Protein AF-A0A9E3TY39-F1 (afdb_monomer_lite)

Secondary structure (DSSP, 8-state):
-HHHHHHHHHHHHHHHHHHHHHHHS-TT-GGG-HHHHHGGG-SSPPPTTTGGGTT-GGGTEETTTEE-HHHHHHHHTT-HHHH-STTTHHHHH----TTTS---S-TTS-S----HHHHHHHHHHHHHHHHHHHHHHHHHHTT-

Sequence (144 aa):
MKRSIWKFFGIILAVLGVGVVWSLTPADSGFKQASTWQQLAEPGHLSAAHAHLEDNCAACHTSVIGIETAKCIVCHANDESILQRQPTSFHASISSCQECHPEHRGLDQRPTNMEHSALAQIGLRQLADDEASDSESQLTAMRL

Radius of gyration: 24.86 Å; chains: 1; bounding box: 63×43×62 Å

Structure (mmCIF, N/CA/C/O backbone):
data_AF-A0A9E3TY39-F1
#
_entry.id   AF-A0A9E3TY39-F1
#
loop_
_atom_site.group_PDB
_atom_site.id
_atom_site.type_symbol
_atom_site.label_atom_id
_atom_site.label_alt_id
_atom_site.label_comp_id
_atom_site.label_asym_id
_atom_site.label_entity_id
_atom_site.label_seq_id
_atom_site.pdbx_PDB_ins_code
_atom_site.Cartn_x
_atom_site.Cartn_y
_atom_site.Cartn_z
_atom_site.occupancy
_atom_site.B_iso_or_equiv
_atom_site.auth_seq_id
_atom_site.auth_comp_id
_atom_site.auth_asym_id
_atom_site.auth_atom_id
_atom_site.pdbx_PDB_model_num
ATOM 1 N N . MET A 1 1 ? 28.057 24.915 -37.787 1.00 59.97 1 MET A N 1
ATOM 2 C CA . MET A 1 1 ? 26.837 24.262 -38.323 1.00 59.97 1 MET A CA 1
ATOM 3 C C . MET A 1 1 ? 26.903 22.726 -38.338 1.00 59.97 1 MET A C 1
ATOM 5 O O . MET A 1 1 ? 26.097 22.109 -37.656 1.00 59.97 1 MET A O 1
ATOM 9 N N . LYS A 1 2 ? 27.881 22.083 -39.004 1.00 62.84 2 LYS A N 1
ATOM 10 C CA . LYS A 1 2 ? 27.973 20.602 -39.137 1.00 62.84 2 LYS A CA 1
ATOM 11 C C . LYS A 1 2 ? 28.034 19.806 -37.815 1.00 62.84 2 LYS A C 1
ATOM 13 O O . LYS A 1 2 ? 27.416 18.755 -37.708 1.00 62.84 2 LYS A O 1
ATOM 18 N N . ARG A 1 3 ? 28.710 20.329 -36.782 1.00 67.31 3 ARG A N 1
ATOM 19 C CA . ARG A 1 3 ? 28.792 19.690 -35.448 1.00 67.31 3 ARG A CA 1
ATOM 20 C C . ARG A 1 3 ? 27.455 19.642 -34.695 1.00 67.31 3 ARG A C 1
ATOM 22 O O . ARG A 1 3 ? 27.285 18.775 -33.852 1.00 67.31 3 ARG A O 1
ATOM 29 N N . SER A 1 4 ? 26.530 20.561 -34.981 1.00 70.12 4 SER A N 1
ATOM 30 C CA . SER A 1 4 ? 25.191 20.559 -34.373 1.00 70.12 4 SER A CA 1
ATOM 31 C C . SER A 1 4 ? 24.292 19.527 -35.059 1.00 70.12 4 SER A C 1
ATOM 33 O O . SER A 1 4 ? 23.660 18.718 -34.394 1.00 70.12 4 SER A O 1
ATOM 35 N N . ILE A 1 5 ? 24.351 19.459 -36.394 1.00 78.69 5 ILE A N 1
ATOM 36 C CA . ILE A 1 5 ? 23.618 18.476 -37.207 1.00 78.69 5 ILE A CA 1
ATOM 37 C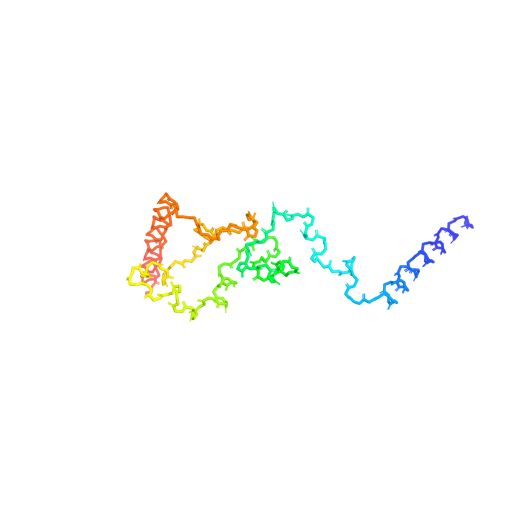 C . ILE A 1 5 ? 23.958 17.040 -36.790 1.00 78.69 5 ILE A C 1
ATOM 39 O O . ILE A 1 5 ? 23.058 16.229 -36.613 1.00 78.69 5 ILE A O 1
ATOM 43 N N . TRP A 1 6 ? 25.234 16.725 -36.550 1.00 82.25 6 TRP A N 1
ATOM 44 C CA . TRP A 1 6 ? 25.610 15.372 -36.130 1.00 82.25 6 TRP A CA 1
ATOM 45 C C . TRP A 1 6 ? 25.113 15.016 -34.720 1.00 82.25 6 TRP A C 1
ATOM 47 O O . TRP A 1 6 ? 24.735 13.874 -34.478 1.00 82.25 6 TRP A O 1
ATOM 57 N N . LYS A 1 7 ? 25.025 16.000 -33.811 1.00 84.69 7 LYS A N 1
ATOM 58 C CA . LYS A 1 7 ? 24.393 15.806 -32.497 1.00 84.69 7 LYS A CA 1
ATOM 59 C C . LYS A 1 7 ? 22.901 15.501 -32.638 1.00 84.69 7 LYS A C 1
ATOM 61 O O . LYS A 1 7 ? 22.425 14.575 -31.995 1.00 84.69 7 LYS A O 1
ATOM 66 N N . PHE A 1 8 ? 22.188 16.213 -33.515 1.00 87.50 8 PHE A N 1
ATOM 67 C CA . PHE A 1 8 ? 20.777 15.928 -33.799 1.00 87.50 8 PHE A CA 1
ATOM 68 C C . PHE A 1 8 ? 20.576 14.531 -34.387 1.00 87.50 8 PHE A C 1
ATOM 70 O O . PHE A 1 8 ? 19.738 13.785 -33.893 1.00 87.50 8 PHE A O 1
ATOM 77 N N . PHE A 1 9 ? 21.380 14.140 -35.379 1.00 88.75 9 PHE A N 1
ATOM 78 C CA . PHE A 1 9 ? 21.324 12.785 -35.935 1.00 88.75 9 PHE A CA 1
ATOM 79 C C . PHE A 1 9 ? 21.643 11.711 -34.890 1.00 88.75 9 PHE A C 1
ATOM 81 O O . PHE A 1 9 ? 20.968 10.687 -34.855 1.00 88.75 9 PHE A O 1
ATOM 88 N N . GLY A 1 10 ? 22.620 11.952 -34.010 1.00 90.88 10 GLY A N 1
ATOM 89 C CA . GLY A 1 10 ? 22.939 11.043 -32.908 1.00 90.88 10 GLY A CA 1
ATOM 90 C C . GLY A 1 10 ? 21.778 10.868 -31.926 1.00 90.88 10 GLY A C 1
ATOM 91 O O . GLY A 1 10 ? 21.460 9.742 -31.558 1.00 90.88 10 GLY A O 1
ATOM 92 N N . ILE A 1 11 ? 21.100 11.959 -31.556 1.00 92.88 11 ILE A N 1
ATOM 93 C CA . ILE A 1 11 ? 19.919 11.915 -30.678 1.00 92.88 11 ILE A CA 1
ATOM 94 C C . ILE A 1 11 ? 18.768 11.167 -31.356 1.00 92.88 11 ILE A C 1
ATOM 96 O O . ILE A 1 11 ? 18.162 10.298 -30.738 1.00 92.88 11 ILE A O 1
ATOM 100 N N . ILE A 1 12 ? 18.491 11.456 -32.631 1.00 93.00 12 ILE A N 1
ATOM 101 C CA . ILE A 1 12 ? 17.432 10.778 -33.392 1.00 93.00 12 ILE A CA 1
ATOM 102 C C . ILE A 1 12 ? 17.695 9.271 -33.449 1.00 93.00 12 ILE A C 1
ATOM 104 O O . ILE A 1 12 ? 16.794 8.480 -33.184 1.00 93.00 12 ILE A O 1
ATOM 108 N N . LEU A 1 13 ? 18.931 8.866 -33.745 1.00 94.12 13 LEU A N 1
ATOM 109 C CA . LEU A 1 13 ? 19.295 7.455 -33.836 1.00 94.12 13 LEU A CA 1
ATOM 110 C C . LEU A 1 13 ? 19.197 6.749 -32.474 1.00 94.12 13 LEU A C 1
ATOM 112 O O . LEU A 1 13 ? 18.746 5.608 -32.417 1.00 94.12 13 LEU A O 1
ATOM 116 N N . ALA A 1 14 ? 19.536 7.437 -31.380 1.00 94.19 14 ALA A N 1
ATOM 117 C CA . ALA A 1 14 ? 19.354 6.919 -30.026 1.00 94.19 14 ALA A CA 1
ATOM 118 C C . ALA A 1 14 ? 17.869 6.730 -29.671 1.00 94.19 14 ALA A C 1
ATOM 120 O O . ALA A 1 14 ? 17.491 5.669 -29.181 1.00 94.19 14 ALA A O 1
ATOM 121 N N . VAL A 1 15 ? 17.013 7.715 -29.967 1.00 94.56 15 VAL A N 1
ATOM 122 C CA . VAL A 1 15 ? 15.564 7.626 -29.713 1.00 94.56 15 VAL A CA 1
ATOM 123 C C . VAL A 1 15 ? 14.929 6.504 -30.535 1.00 94.56 15 VAL A C 1
ATOM 125 O O . VAL A 1 15 ? 14.160 5.711 -29.996 1.00 94.56 15 VAL A O 1
ATOM 128 N N . LEU A 1 16 ? 15.286 6.388 -31.818 1.00 95.06 16 LEU A N 1
ATOM 129 C CA . LEU A 1 16 ? 14.826 5.289 -32.669 1.00 95.06 16 LEU A CA 1
ATOM 130 C C . LEU A 1 16 ? 15.306 3.935 -32.142 1.00 95.06 16 LEU A C 1
ATOM 132 O O . LEU A 1 16 ? 14.519 2.995 -32.090 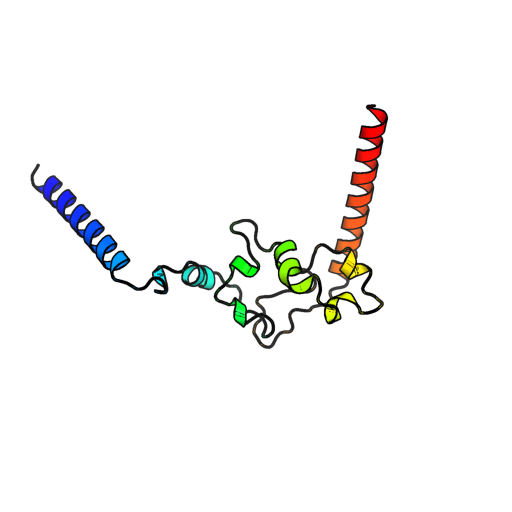1.00 95.06 16 LEU A O 1
ATOM 136 N N . GLY A 1 17 ? 16.561 3.843 -31.693 1.00 94.19 17 GLY A N 1
ATOM 137 C CA . GLY A 1 17 ? 17.098 2.639 -31.061 1.00 94.19 17 GLY A CA 1
ATOM 138 C C . GLY A 1 17 ? 16.296 2.220 -29.827 1.00 94.19 17 GLY A C 1
ATOM 139 O O . GLY A 1 17 ? 15.887 1.066 -29.732 1.00 94.19 17 GLY A O 1
ATOM 140 N N . VAL A 1 18 ? 15.995 3.160 -28.924 1.00 92.75 18 VAL A N 1
ATOM 141 C CA . VAL A 1 18 ? 15.159 2.902 -27.738 1.00 92.75 18 VAL A CA 1
ATOM 142 C C . VAL A 1 18 ? 13.746 2.472 -28.139 1.00 92.75 18 VAL A C 1
ATOM 144 O O . VAL A 1 18 ? 13.234 1.503 -27.587 1.00 92.75 18 VAL A O 1
ATOM 147 N N . GLY A 1 19 ? 13.132 3.134 -29.123 1.00 92.56 19 GLY A N 1
ATOM 148 C CA . GLY A 1 19 ? 11.799 2.777 -29.618 1.00 92.56 19 GLY A CA 1
ATOM 149 C C . GLY A 1 19 ? 11.740 1.374 -30.233 1.00 92.56 19 GLY A C 1
ATOM 150 O O . GLY A 1 19 ? 10.807 0.620 -29.963 1.00 92.56 19 GLY A O 1
ATOM 151 N N . VAL A 1 20 ? 12.759 0.987 -31.004 1.00 94.19 20 VAL A N 1
ATOM 152 C CA . VAL A 1 20 ? 12.873 -0.362 -31.581 1.00 94.19 20 VAL A CA 1
ATOM 153 C C . VAL A 1 20 ? 13.058 -1.408 -30.483 1.00 94.19 20 VAL A C 1
ATOM 155 O O . VAL A 1 20 ? 12.341 -2.405 -30.473 1.00 94.19 20 VAL A O 1
ATOM 158 N N . VAL A 1 21 ? 13.955 -1.171 -29.518 1.00 92.12 21 VAL A N 1
ATOM 159 C CA . VAL A 1 21 ? 14.140 -2.069 -28.364 1.00 92.12 21 VAL A CA 1
ATOM 160 C C . VAL A 1 21 ? 12.843 -2.204 -27.567 1.00 92.12 21 VAL A C 1
ATOM 162 O O . VAL A 1 21 ? 12.445 -3.319 -27.232 1.00 92.12 21 VAL A O 1
ATOM 165 N N . TRP A 1 22 ? 12.137 -1.099 -27.315 1.00 91.50 22 TRP A N 1
ATOM 166 C CA . TRP A 1 22 ? 10.835 -1.116 -26.653 1.00 91.50 22 TRP A CA 1
ATOM 167 C C . TRP A 1 22 ? 9.808 -1.939 -27.436 1.00 91.50 22 TRP A C 1
ATOM 169 O O . TRP A 1 22 ? 9.087 -2.728 -26.840 1.00 91.50 22 TRP A O 1
ATOM 179 N N . SER A 1 23 ? 9.748 -1.816 -28.761 1.00 91.94 23 SER A N 1
ATOM 180 C CA . SER A 1 23 ? 8.767 -2.553 -29.564 1.00 91.94 23 SER A CA 1
ATOM 181 C C . SER A 1 23 ? 9.083 -4.044 -29.722 1.00 91.94 23 SER A C 1
ATOM 183 O O . SER A 1 23 ? 8.157 -4.834 -29.868 1.00 91.94 23 SER A O 1
ATOM 185 N N . LEU A 1 24 ? 10.363 -4.431 -29.740 1.00 94.00 24 LEU A N 1
ATOM 186 C CA . LEU A 1 24 ? 10.786 -5.823 -29.953 1.00 94.00 24 LEU A CA 1
ATOM 187 C C . LEU A 1 24 ? 10.812 -6.656 -28.668 1.00 94.00 24 LEU A C 1
ATOM 189 O O . LEU A 1 24 ? 10.821 -7.883 -28.728 1.00 94.00 24 LEU A O 1
ATOM 193 N N . THR A 1 25 ? 10.855 -6.007 -27.507 1.00 92.12 25 THR A N 1
ATOM 194 C CA . THR A 1 25 ? 10.875 -6.699 -26.215 1.00 92.12 25 THR A CA 1
ATOM 195 C C . THR A 1 25 ? 9.458 -7.063 -25.756 1.00 92.12 25 THR A C 1
ATOM 197 O O . THR A 1 25 ? 8.536 -6.266 -25.954 1.00 92.12 25 THR A O 1
ATOM 200 N N . PRO A 1 26 ? 9.255 -8.223 -25.106 1.00 91.88 26 PRO A N 1
ATOM 201 C CA . PRO A 1 26 ? 7.950 -8.626 -24.579 1.00 91.88 26 PRO A CA 1
ATOM 202 C C . PRO A 1 26 ? 7.334 -7.600 -23.613 1.00 91.88 26 PRO A C 1
ATOM 204 O O . PRO A 1 26 ? 8.052 -6.806 -22.994 1.00 91.88 26 PRO A O 1
ATOM 207 N N . ALA A 1 27 ? 6.004 -7.585 -23.493 1.00 84.00 27 ALA A N 1
ATOM 208 C CA . ALA A 1 27 ? 5.285 -6.660 -22.606 1.00 84.00 27 ALA A CA 1
ATOM 209 C C . ALA A 1 27 ? 5.531 -6.959 -21.116 1.00 84.00 27 ALA A C 1
ATOM 211 O O . ALA A 1 27 ? 5.508 -6.052 -20.291 1.00 84.00 27 ALA A O 1
ATOM 212 N N . ASP A 1 28 ? 5.831 -8.213 -20.795 1.00 83.62 28 ASP A N 1
ATOM 213 C CA . ASP A 1 28 ? 6.193 -8.725 -19.476 1.00 83.62 28 ASP A CA 1
ATOM 214 C C . ASP A 1 28 ? 7.680 -8.530 -19.125 1.00 83.62 28 ASP A C 1
ATOM 216 O O . ASP A 1 28 ? 8.138 -8.981 -18.081 1.00 83.62 28 ASP A O 1
ATOM 220 N N . SER A 1 29 ? 8.448 -7.820 -19.958 1.00 87.62 29 SER A N 1
ATOM 221 C CA . SER A 1 29 ? 9.828 -7.460 -19.615 1.00 87.62 29 SER A CA 1
ATOM 222 C C . SER A 1 29 ? 9.852 -6.597 -18.348 1.00 87.62 29 SER A C 1
ATOM 224 O O . SER A 1 29 ? 9.230 -5.536 -18.329 1.00 87.62 29 SER A O 1
ATOM 226 N N . GLY A 1 30 ? 10.623 -6.987 -17.327 1.00 84.06 30 GLY A N 1
ATOM 227 C CA . GLY A 1 30 ? 10.620 -6.317 -16.014 1.00 84.06 30 GLY A CA 1
ATOM 228 C C . GLY A 1 30 ? 10.842 -4.798 -16.066 1.00 84.06 30 GLY A C 1
ATOM 229 O O . GLY A 1 30 ? 10.132 -4.040 -15.422 1.00 84.06 30 GLY A O 1
ATOM 230 N N . PHE A 1 31 ? 11.722 -4.293 -16.937 1.00 85.62 31 PHE A N 1
ATOM 231 C CA . PHE A 1 31 ? 11.937 -2.840 -17.068 1.00 85.62 31 PHE A CA 1
ATOM 232 C C . PHE A 1 31 ? 10.707 -2.056 -17.572 1.00 85.62 31 PHE A C 1
ATOM 234 O O . PHE A 1 31 ? 10.672 -0.833 -17.425 1.00 85.62 31 PHE A O 1
ATOM 241 N N . LYS A 1 32 ? 9.716 -2.735 -18.170 1.00 86.81 32 LYS A N 1
ATOM 242 C CA . LYS A 1 32 ? 8.423 -2.160 -18.578 1.00 86.81 32 LYS A CA 1
ATOM 243 C C . LYS A 1 32 ? 7.335 -2.314 -17.519 1.00 86.81 32 LYS A C 1
ATOM 245 O O . LYS A 1 32 ? 6.313 -1.639 -17.617 1.00 86.81 32 LYS A O 1
ATOM 250 N N . GLN A 1 33 ? 7.522 -3.198 -16.544 1.00 87.31 33 GLN A N 1
ATOM 251 C CA . GLN A 1 33 ? 6.561 -3.418 -15.474 1.00 87.31 33 GLN A CA 1
ATOM 252 C C . GLN A 1 33 ? 6.772 -2.392 -14.360 1.00 87.31 33 GLN A C 1
ATOM 254 O O . GLN A 1 33 ? 7.892 -2.136 -13.921 1.00 87.31 33 GLN A O 1
ATOM 259 N N . ALA A 1 34 ? 5.678 -1.801 -13.882 1.00 84.75 34 ALA A N 1
ATOM 260 C CA . ALA A 1 34 ? 5.737 -0.864 -12.764 1.00 84.75 34 ALA A CA 1
ATOM 261 C C . ALA A 1 34 ? 6.170 -1.558 -11.459 1.00 84.75 34 ALA A C 1
ATOM 263 O O . ALA A 1 34 ? 6.930 -0.971 -10.689 1.00 84.75 34 ALA A O 1
ATOM 264 N N . SER A 1 35 ? 5.749 -2.811 -11.255 1.00 84.62 35 SER A N 1
ATOM 265 C CA . SER A 1 35 ? 6.060 -3.623 -10.072 1.00 84.62 35 SER A CA 1
ATOM 266 C C . SER A 1 35 ? 7.562 -3.790 -9.852 1.00 84.62 35 SER A C 1
ATOM 268 O O . SER A 1 35 ? 8.031 -3.613 -8.735 1.00 84.62 35 SER A O 1
ATOM 270 N N . THR A 1 36 ? 8.344 -3.993 -10.919 1.00 88.50 36 THR A N 1
ATOM 271 C CA . THR A 1 36 ? 9.813 -4.094 -10.840 1.00 88.50 36 THR A CA 1
ATOM 272 C C . THR A 1 36 ? 10.450 -2.869 -10.185 1.00 88.50 36 THR A C 1
ATOM 274 O O . THR A 1 36 ? 11.405 -2.990 -9.421 1.00 88.50 36 THR A O 1
ATOM 277 N N . TRP A 1 37 ? 9.923 -1.676 -10.460 1.00 87.06 37 TRP A N 1
ATOM 278 C CA . TRP A 1 37 ? 10.423 -0.448 -9.847 1.00 87.06 37 TRP A CA 1
ATOM 279 C C . TRP A 1 37 ? 9.840 -0.214 -8.451 1.00 87.06 37 TRP A C 1
ATOM 281 O O . TRP A 1 37 ? 10.512 0.357 -7.598 1.00 87.06 37 TRP A O 1
ATOM 291 N N . GLN A 1 38 ? 8.606 -0.656 -8.209 1.00 86.81 38 GLN A N 1
ATOM 292 C CA . GLN A 1 38 ? 7.932 -0.535 -6.914 1.00 86.81 38 GLN A CA 1
ATOM 293 C C . GLN A 1 38 ? 8.558 -1.445 -5.849 1.00 86.81 38 GLN A C 1
ATOM 295 O O . GLN A 1 38 ? 8.721 -1.007 -4.715 1.00 86.81 38 GLN A O 1
ATOM 300 N N . GLN A 1 39 ? 8.999 -2.648 -6.224 1.00 86.44 39 GLN A N 1
ATOM 301 C CA . GLN A 1 39 ? 9.672 -3.604 -5.333 1.00 86.44 39 GLN A CA 1
ATOM 302 C C . GLN A 1 39 ? 10.975 -3.060 -4.736 1.00 86.44 39 GLN A C 1
ATOM 304 O O . GLN A 1 39 ? 11.351 -3.417 -3.626 1.00 86.44 39 GLN A O 1
ATOM 309 N N . LEU A 1 40 ? 11.649 -2.125 -5.416 1.00 88.56 40 LEU A N 1
ATOM 310 C CA . LEU A 1 40 ? 12.828 -1.443 -4.861 1.00 88.56 40 LEU A CA 1
ATOM 311 C C . LEU A 1 40 ? 12.502 -0.608 -3.614 1.00 88.56 40 LEU A C 1
ATOM 313 O O . LEU A 1 40 ? 13.403 -0.290 -2.840 1.00 88.56 40 LEU A O 1
ATOM 317 N N . ALA A 1 41 ? 11.238 -0.221 -3.448 1.00 84.62 41 ALA A N 1
ATOM 318 C CA . ALA A 1 41 ? 10.735 0.528 -2.305 1.00 84.62 41 ALA A CA 1
ATOM 319 C C . ALA A 1 41 ? 9.891 -0.343 -1.359 1.00 84.62 41 ALA A C 1
ATOM 321 O O . ALA A 1 41 ? 9.244 0.195 -0.458 1.00 84.62 41 ALA A O 1
ATOM 322 N N . GLU A 1 42 ? 9.870 -1.664 -1.558 1.00 88.31 42 GLU A N 1
ATOM 323 C CA . GLU A 1 42 ? 9.086 -2.570 -0.730 1.00 88.31 42 GLU A CA 1
ATOM 324 C C . GLU A 1 42 ? 9.705 -2.704 0.674 1.00 88.31 42 GLU A C 1
ATOM 326 O O . GLU A 1 42 ? 10.891 -3.026 0.794 1.00 88.31 42 GLU A O 1
ATOM 331 N N . PRO A 1 43 ? 8.934 -2.472 1.758 1.00 89.94 43 PRO A N 1
ATOM 332 C CA . PRO A 1 43 ? 9.461 -2.566 3.122 1.00 89.94 43 PRO A CA 1
ATOM 333 C C . PRO A 1 43 ? 9.908 -3.983 3.515 1.00 89.94 43 PRO A C 1
ATOM 335 O O . PRO A 1 43 ? 10.752 -4.149 4.395 1.00 89.94 43 PRO A O 1
ATOM 338 N N . GLY A 1 44 ? 9.326 -4.996 2.879 1.00 92.44 44 GLY A N 1
ATOM 339 C CA . GLY A 1 44 ? 9.571 -6.413 3.103 1.00 92.44 44 GLY A CA 1
ATOM 340 C C . GLY A 1 44 ? 8.486 -7.250 2.432 1.00 92.44 44 GLY A C 1
ATOM 341 O O . GLY A 1 44 ? 7.453 -6.711 2.054 1.00 92.44 44 GLY A O 1
ATOM 342 N N . HIS A 1 45 ? 8.708 -8.557 2.317 1.00 93.81 45 HIS A N 1
ATOM 343 C CA . HIS A 1 45 ? 7.766 -9.463 1.656 1.00 93.81 45 HIS A CA 1
ATOM 344 C C . HIS A 1 45 ? 6.373 -9.456 2.290 1.00 93.81 45 HIS A C 1
ATOM 346 O O . HIS A 1 45 ? 6.237 -9.289 3.513 1.00 93.81 45 HIS A O 1
ATOM 352 N N . LEU A 1 46 ? 5.354 -9.729 1.475 1.00 95.38 46 LEU A N 1
ATOM 353 C CA . LEU A 1 46 ? 4.009 -9.971 1.980 1.00 95.38 46 LEU A CA 1
ATOM 354 C C . LEU A 1 46 ? 3.959 -11.252 2.831 1.00 95.38 46 LEU A C 1
ATOM 356 O O . LEU A 1 46 ? 4.813 -12.143 2.759 1.00 95.38 46 LEU A O 1
ATOM 360 N N . SER A 1 47 ? 2.929 -11.350 3.662 1.00 96.25 47 SER A N 1
ATOM 361 C CA . SER A 1 47 ? 2.592 -12.552 4.411 1.00 96.25 47 SER A CA 1
ATOM 362 C C . SER A 1 47 ? 2.222 -13.705 3.476 1.00 96.25 47 SER A C 1
ATOM 364 O O . SER A 1 47 ? 1.752 -13.499 2.355 1.00 96.25 47 SER A O 1
ATOM 366 N N . ALA A 1 48 ? 2.341 -14.951 3.947 1.00 96.00 48 ALA A N 1
ATOM 367 C CA . ALA A 1 48 ? 1.967 -16.122 3.148 1.00 96.00 48 ALA A CA 1
ATOM 368 C C . ALA A 1 48 ? 0.511 -16.085 2.638 1.00 96.00 48 ALA A C 1
ATOM 370 O O . ALA A 1 48 ? 0.213 -16.663 1.596 1.00 96.00 48 ALA A O 1
ATOM 371 N N . ALA A 1 49 ? -0.392 -15.394 3.344 1.00 93.38 49 ALA A N 1
ATOM 372 C CA . ALA A 1 49 ? -1.787 -15.237 2.934 1.00 93.38 49 ALA A CA 1
ATOM 373 C C . ALA A 1 49 ? -1.948 -14.359 1.681 1.00 93.38 49 ALA A C 1
ATOM 375 O O . ALA A 1 49 ? -2.867 -14.578 0.894 1.00 93.38 49 ALA A O 1
ATOM 376 N N . HIS A 1 50 ? -1.046 -13.395 1.481 1.00 96.19 50 HIS A N 1
ATOM 377 C CA . HIS A 1 50 ? -1.083 -12.454 0.364 1.00 96.19 50 HIS A CA 1
ATOM 378 C C . HIS A 1 50 ? 0.079 -12.610 -0.618 1.00 96.19 50 HIS A C 1
ATOM 380 O O . HIS A 1 50 ? 0.133 -11.856 -1.579 1.00 96.19 50 HIS A O 1
ATOM 386 N N . ALA A 1 51 ? 0.952 -13.607 -0.458 1.00 95.50 51 ALA A N 1
ATOM 387 C CA . ALA A 1 51 ? 2.129 -13.821 -1.311 1.00 95.50 51 ALA A CA 1
ATOM 388 C C . ALA A 1 51 ? 1.822 -13.895 -2.824 1.00 95.50 51 ALA A C 1
ATOM 390 O O . ALA A 1 51 ? 2.668 -13.597 -3.658 1.00 95.50 51 ALA A O 1
ATOM 391 N N . HIS A 1 52 ? 0.597 -14.264 -3.207 1.00 95.06 52 HIS A N 1
ATOM 392 C CA . HIS A 1 52 ? 0.135 -14.216 -4.601 1.00 95.06 52 HIS A CA 1
ATOM 393 C C . HIS A 1 52 ? 0.151 -12.789 -5.200 1.00 95.06 52 HIS A C 1
ATOM 395 O O . HIS A 1 52 ? 0.236 -12.633 -6.419 1.00 95.06 52 HIS A O 1
ATOM 401 N N . LEU A 1 53 ? 0.069 -11.757 -4.362 1.00 94.88 53 LEU A N 1
ATOM 402 C CA . LEU A 1 53 ? -0.047 -10.351 -4.743 1.00 94.88 53 LEU A CA 1
ATOM 403 C C . LEU A 1 53 ? 1.297 -9.606 -4.772 1.00 94.88 53 LEU A C 1
ATOM 405 O O . LEU A 1 53 ? 1.284 -8.399 -4.998 1.00 94.88 53 LEU A O 1
ATOM 409 N N . GLU A 1 54 ? 2.432 -10.288 -4.583 1.00 91.69 54 GLU A N 1
ATOM 410 C CA . GLU A 1 54 ? 3.771 -9.672 -4.478 1.00 91.69 54 GLU A CA 1
ATOM 411 C C . GLU A 1 54 ? 4.101 -8.739 -5.662 1.00 91.69 54 GLU A C 1
ATOM 413 O O . GLU A 1 54 ? 4.642 -7.646 -5.504 1.00 91.69 54 GLU A O 1
ATOM 418 N N . ASP A 1 55 ? 3.693 -9.133 -6.870 1.00 90.44 55 ASP A N 1
ATOM 419 C CA . ASP A 1 55 ? 3.908 -8.357 -8.097 1.00 90.44 55 ASP A CA 1
ATOM 420 C C . ASP A 1 55 ? 2.748 -7.397 -8.426 1.00 90.44 55 ASP A C 1
ATOM 422 O O . ASP A 1 55 ? 2.762 -6.723 -9.458 1.00 90.44 55 ASP A O 1
ATOM 426 N N . ASN A 1 56 ? 1.721 -7.320 -7.576 1.00 92.25 56 ASN A N 1
ATOM 427 C CA . ASN A 1 56 ? 0.519 -6.514 -7.783 1.00 92.25 56 ASN A CA 1
ATOM 428 C C . ASN A 1 56 ? 0.286 -5.535 -6.625 1.00 92.25 56 ASN A C 1
ATOM 430 O O . ASN A 1 56 ? -0.743 -5.563 -5.952 1.00 92.25 56 ASN A O 1
ATOM 434 N N . CYS A 1 57 ? 1.216 -4.599 -6.434 1.00 92.06 57 CYS A N 1
ATOM 435 C CA . CYS A 1 57 ? 1.140 -3.582 -5.379 1.00 92.06 57 CYS A CA 1
ATOM 436 C C . CYS A 1 57 ? -0.172 -2.768 -5.437 1.00 92.06 57 CYS A C 1
ATOM 438 O O . CYS A 1 57 ? -0.706 -2.339 -4.411 1.00 92.06 57 CYS A O 1
ATOM 440 N N . ALA A 1 58 ? -0.718 -2.578 -6.645 1.00 92.12 58 ALA A N 1
ATOM 441 C CA . ALA A 1 58 ? -1.968 -1.860 -6.884 1.00 92.12 58 ALA A CA 1
ATOM 442 C C . ALA A 1 58 ? -3.211 -2.581 -6.332 1.00 92.12 58 ALA A C 1
ATOM 444 O O . ALA A 1 58 ? -4.266 -1.949 -6.212 1.00 92.12 58 ALA A O 1
ATOM 445 N N . ALA A 1 59 ? -3.095 -3.862 -5.965 1.00 94.25 59 ALA A N 1
ATOM 446 C CA . ALA A 1 59 ? -4.146 -4.603 -5.276 1.00 94.25 59 ALA A CA 1
ATOM 447 C C . ALA A 1 59 ? -4.494 -3.980 -3.921 1.00 94.25 59 ALA A C 1
ATOM 449 O O . ALA A 1 59 ? -5.660 -3.999 -3.552 1.00 94.25 59 ALA A O 1
ATOM 450 N N . CYS A 1 60 ? -3.520 -3.378 -3.228 1.00 93.81 60 CYS A N 1
ATOM 451 C CA . CYS A 1 60 ? -3.716 -2.766 -1.908 1.00 93.81 60 CYS A CA 1
ATOM 452 C C . CYS A 1 60 ? -3.447 -1.255 -1.909 1.00 93.81 60 CYS A C 1
ATOM 454 O O . CYS A 1 60 ? -4.138 -0.511 -1.217 1.00 93.81 60 CYS A O 1
ATOM 456 N N . HIS A 1 61 ? -2.480 -0.784 -2.702 1.00 93.19 61 HIS A N 1
ATOM 457 C CA . HIS A 1 61 ? -2.062 0.618 -2.731 1.00 93.19 61 HIS A CA 1
ATOM 458 C C . HIS A 1 61 ? -2.667 1.398 -3.893 1.00 93.19 61 HIS A C 1
ATOM 460 O O . HIS A 1 61 ? -2.791 0.900 -5.012 1.00 93.19 61 HIS A O 1
ATOM 466 N N . THR A 1 62 ? -2.962 2.669 -3.663 1.00 92.19 62 THR A N 1
ATOM 467 C CA . THR A 1 62 ? -3.161 3.679 -4.701 1.00 92.19 62 THR A CA 1
ATOM 468 C C . THR A 1 62 ? -2.002 4.657 -4.680 1.00 92.19 62 THR A C 1
ATOM 470 O O . THR A 1 62 ? -1.516 5.060 -3.621 1.00 92.19 62 THR A O 1
ATOM 473 N N . SER A 1 63 ? -1.512 5.007 -5.869 1.00 87.44 63 SER A N 1
ATOM 474 C CA . SER A 1 63 ? -0.350 5.877 -6.032 1.00 87.44 63 SER A CA 1
ATOM 475 C C . SER A 1 63 ? -0.519 7.169 -5.235 1.00 87.44 63 SER A C 1
ATOM 477 O O . SER A 1 63 ? -1.568 7.801 -5.304 1.00 87.44 63 SER A O 1
ATOM 479 N N . VAL A 1 64 ? 0.526 7.560 -4.497 1.00 86.06 64 VAL A N 1
ATOM 480 C CA . VAL A 1 64 ? 0.578 8.755 -3.626 1.00 86.06 64 VAL A CA 1
ATOM 481 C C . VAL A 1 64 ? -0.311 8.682 -2.375 1.00 86.06 64 VAL A C 1
ATOM 483 O O . VAL A 1 64 ? 0.068 9.234 -1.348 1.00 86.06 64 VAL A O 1
ATOM 486 N N . ILE A 1 65 ? -1.442 7.980 -2.423 1.00 91.06 65 ILE A N 1
ATOM 487 C CA . ILE A 1 65 ? -2.394 7.862 -1.308 1.00 91.06 65 ILE A CA 1
ATOM 488 C C . ILE A 1 65 ? -1.942 6.800 -0.296 1.00 91.06 65 ILE A C 1
ATOM 490 O O . ILE A 1 65 ? -2.054 7.005 0.908 1.00 91.06 65 ILE A O 1
ATOM 494 N N . GLY A 1 66 ? -1.392 5.683 -0.775 1.00 89.81 66 GLY A N 1
ATOM 495 C CA . GLY A 1 66 ? -1.072 4.531 0.065 1.00 89.81 66 GLY A CA 1
ATOM 496 C C . GLY A 1 66 ? -2.193 3.495 0.049 1.00 89.81 66 GLY A C 1
ATOM 497 O O . GLY A 1 66 ? -2.849 3.317 -0.973 1.00 89.81 66 GLY A O 1
ATOM 498 N N . ILE A 1 67 ? -2.361 2.762 1.146 1.00 92.50 67 ILE A N 1
ATOM 499 C CA . ILE A 1 67 ? -3.353 1.685 1.248 1.00 92.50 67 ILE A CA 1
ATOM 500 C C . ILE A 1 67 ? -4.749 2.282 1.419 1.00 92.50 67 ILE A C 1
ATOM 502 O O . ILE A 1 67 ? -4.936 3.223 2.188 1.00 92.50 67 ILE A O 1
ATOM 506 N N . GLU A 1 68 ? -5.732 1.706 0.732 1.00 91.50 68 GLU A N 1
ATOM 507 C CA . GLU A 1 68 ? -7.135 2.094 0.866 1.00 91.50 68 GLU A CA 1
ATOM 508 C C . GLU A 1 68 ? -7.973 0.944 1.420 1.00 91.50 68 GLU A C 1
ATOM 510 O O . GLU A 1 68 ? -7.979 -0.155 0.868 1.00 91.50 68 GLU A O 1
ATOM 515 N N . THR A 1 69 ? -8.763 1.218 2.459 1.00 89.31 69 THR A N 1
ATOM 516 C CA . THR A 1 69 ? -9.651 0.235 3.102 1.00 89.31 69 THR A CA 1
ATOM 517 C C . THR A 1 69 ? -10.576 -0.465 2.106 1.00 89.31 69 THR A C 1
ATOM 519 O O . THR A 1 69 ? -10.791 -1.673 2.193 1.00 89.31 69 THR A O 1
ATOM 522 N N . ALA A 1 70 ? -11.087 0.265 1.108 1.00 90.56 70 ALA A N 1
ATOM 523 C CA . ALA A 1 70 ? -11.957 -0.297 0.078 1.00 90.56 70 ALA A CA 1
ATOM 524 C C . ALA A 1 70 ? -11.304 -1.475 -0.665 1.00 90.56 70 ALA A C 1
ATOM 526 O O . ALA A 1 70 ? -11.986 -2.442 -0.994 1.00 90.56 70 ALA A O 1
ATOM 527 N N . LYS A 1 71 ? -9.984 -1.438 -0.877 1.00 94.19 71 LYS A N 1
ATOM 528 C CA . LYS A 1 71 ? -9.250 -2.506 -1.564 1.00 94.19 71 LYS A CA 1
ATOM 529 C C . LYS A 1 71 ? -9.159 -3.788 -0.738 1.00 94.19 71 LYS A C 1
ATOM 531 O O . LYS A 1 71 ? -9.246 -4.873 -1.301 1.00 94.19 71 LYS A O 1
ATOM 536 N N . CYS A 1 72 ? -9.085 -3.676 0.589 1.00 91.38 72 CYS A N 1
ATOM 537 C CA . CYS A 1 72 ? -9.201 -4.825 1.490 1.00 91.38 72 CYS A CA 1
ATOM 538 C C . CYS A 1 72 ? -10.608 -5.443 1.406 1.00 91.38 72 CYS A C 1
ATOM 540 O O . CYS A 1 72 ? -10.772 -6.660 1.302 1.00 91.38 72 CYS A O 1
ATOM 542 N N . ILE A 1 73 ? -11.632 -4.584 1.414 1.00 88.12 73 ILE A N 1
ATOM 543 C CA . ILE A 1 73 ? -13.043 -4.985 1.417 1.00 88.12 73 ILE A CA 1
ATOM 544 C C . ILE A 1 73 ? -13.430 -5.687 0.110 1.00 88.12 73 ILE A C 1
ATOM 546 O O . ILE A 1 73 ? -14.198 -6.640 0.159 1.00 88.12 73 ILE A O 1
ATOM 550 N N . VAL A 1 74 ? -12.873 -5.297 -1.043 1.00 90.75 74 VAL A N 1
ATOM 551 C CA . VAL A 1 74 ? -13.170 -5.943 -2.341 1.00 90.75 74 VAL A CA 1
ATOM 552 C C . VAL A 1 74 ? -13.032 -7.470 -2.283 1.00 90.75 74 VAL A C 1
ATOM 554 O O . VAL A 1 74 ? -13.853 -8.172 -2.871 1.00 90.75 74 VAL A O 1
ATOM 557 N N . CYS A 1 75 ? -12.044 -7.984 -1.548 1.00 90.25 75 CYS A N 1
ATOM 558 C CA . CYS A 1 75 ? -11.841 -9.424 -1.388 1.00 90.25 75 CYS A CA 1
ATOM 559 C C . CYS A 1 75 ? -12.525 -9.988 -0.131 1.00 90.25 75 CYS A C 1
ATOM 561 O O . CYS A 1 75 ? -13.041 -11.103 -0.170 1.00 90.25 75 CYS A O 1
ATOM 563 N N . HIS A 1 76 ? -12.558 -9.234 0.972 1.00 87.94 76 HIS A N 1
ATOM 564 C CA . HIS A 1 76 ? -13.004 -9.742 2.278 1.00 87.94 76 HIS A CA 1
ATOM 565 C C . HIS A 1 76 ? -14.448 -9.393 2.669 1.00 87.94 76 HIS A C 1
ATOM 567 O O . HIS A 1 76 ? -14.911 -9.851 3.711 1.00 87.94 76 HIS A O 1
ATOM 573 N N . ALA A 1 77 ? -15.194 -8.644 1.848 1.00 81.12 77 ALA A N 1
ATOM 574 C CA . ALA A 1 77 ? -16.558 -8.191 2.158 1.00 81.12 77 ALA A CA 1
ATOM 575 C C . ALA A 1 77 ? -17.543 -9.313 2.520 1.00 81.12 77 ALA A C 1
ATOM 577 O O . ALA A 1 77 ? -18.513 -9.059 3.225 1.00 81.12 77 ALA A O 1
ATOM 578 N N . ASN A 1 78 ? -17.312 -10.531 2.024 1.00 76.50 78 ASN A N 1
ATOM 579 C CA . ASN A 1 78 ? -18.176 -11.691 2.251 1.00 76.50 78 ASN A CA 1
ATOM 580 C C . ASN A 1 78 ? -17.443 -12.845 2.951 1.00 76.50 78 ASN A C 1
ATOM 582 O O . ASN A 1 78 ? -17.927 -13.975 2.945 1.00 76.50 78 ASN A O 1
ATOM 586 N N . ASP A 1 79 ? -16.261 -12.599 3.517 1.00 77.50 79 ASP A N 1
ATOM 587 C CA . ASP A 1 79 ? -15.518 -13.645 4.210 1.00 77.50 79 ASP A CA 1
ATOM 588 C C . ASP A 1 79 ? -16.131 -13.886 5.593 1.00 77.50 79 ASP A C 1
ATOM 590 O O . ASP A 1 79 ? -15.780 -13.251 6.587 1.00 77.50 79 ASP A O 1
ATOM 594 N N . GLU A 1 80 ? -17.075 -14.823 5.663 1.00 70.19 80 GLU A N 1
ATOM 595 C CA . GLU A 1 80 ? -17.772 -15.172 6.902 1.00 70.19 80 GLU A CA 1
ATOM 596 C C . GLU A 1 80 ? -16.815 -15.636 8.008 1.00 70.19 80 GLU A C 1
ATOM 598 O O . GLU A 1 80 ? -17.103 -15.448 9.189 1.00 70.19 80 GLU A O 1
ATOM 603 N N . SER A 1 81 ? -15.646 -16.186 7.666 1.00 71.19 81 SER A N 1
ATOM 604 C CA . SER A 1 81 ? -14.664 -16.613 8.667 1.00 71.19 81 SER A CA 1
ATOM 605 C C . SER A 1 81 ? -14.023 -15.428 9.409 1.00 71.19 81 SER A C 1
ATOM 607 O O . SER A 1 81 ? -13.626 -15.560 10.577 1.00 71.19 81 SER A O 1
ATOM 609 N N . ILE A 1 82 ? -13.985 -14.267 8.747 1.00 66.38 82 ILE A N 1
ATOM 610 C CA . ILE A 1 82 ? -13.547 -12.972 9.276 1.00 66.38 82 ILE A CA 1
ATOM 611 C C . ILE A 1 82 ? -14.737 -12.223 9.900 1.00 66.38 82 ILE A C 1
ATOM 613 O O . ILE A 1 82 ? -14.598 -11.632 10.971 1.00 66.38 82 ILE A O 1
ATOM 617 N N . LEU A 1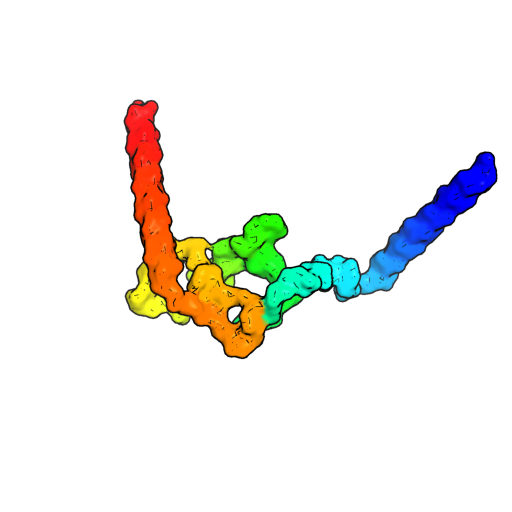 83 ? -15.923 -12.303 9.285 1.00 64.31 83 LEU A N 1
ATOM 618 C CA . LEU A 1 83 ? -17.093 -11.486 9.628 1.00 64.31 83 LEU A CA 1
ATOM 619 C C . LEU A 1 83 ? -18.053 -12.102 10.665 1.00 64.31 83 LEU A C 1
ATOM 621 O O . LEU A 1 83 ? -18.732 -11.348 11.356 1.00 64.31 83 LEU A O 1
ATOM 625 N N . GLN A 1 84 ? -18.131 -13.431 10.830 1.00 58.06 84 GLN A N 1
ATOM 626 C CA . GLN A 1 84 ? -19.152 -14.101 11.668 1.00 58.06 84 GLN A CA 1
ATOM 627 C C . GLN A 1 84 ? -18.695 -14.549 13.071 1.00 58.06 84 GLN A C 1
ATOM 629 O O . GLN A 1 84 ? -19.435 -15.236 13.784 1.00 58.06 84 GLN A O 1
ATOM 634 N N . ARG A 1 85 ? -17.502 -14.174 13.546 1.00 58.62 85 ARG A N 1
ATOM 635 C CA . ARG A 1 85 ? -17.155 -14.419 14.960 1.00 58.62 85 ARG A CA 1
ATOM 636 C C . ARG A 1 85 ? -18.047 -13.555 15.858 1.00 58.62 85 ARG A C 1
ATOM 638 O O . ARG A 1 85 ? -17.977 -12.353 15.778 1.00 58.62 85 ARG A O 1
ATOM 645 N N . GLN A 1 86 ? -18.823 -14.131 16.776 1.00 51.56 86 GLN A N 1
ATOM 646 C CA . GLN A 1 86 ? -19.803 -13.399 17.611 1.00 51.56 86 GLN A CA 1
ATOM 647 C C . GLN A 1 86 ? -19.360 -12.054 18.270 1.00 51.56 86 GLN A C 1
ATOM 649 O O . GLN A 1 86 ? -20.236 -11.220 18.473 1.00 51.56 86 GLN A O 1
ATOM 654 N N . PRO A 1 87 ? -18.072 -11.751 18.560 1.00 53.94 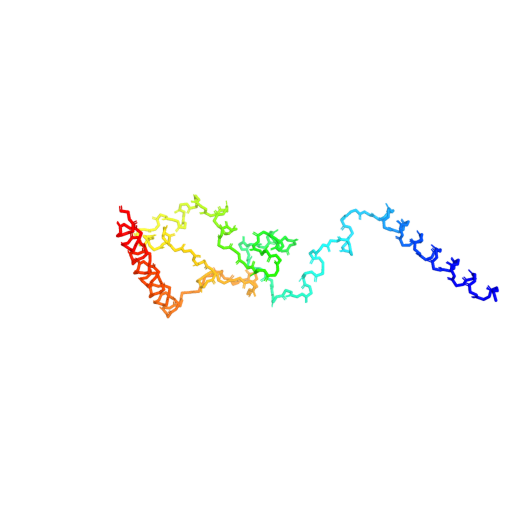87 PRO A N 1
ATOM 655 C CA . PRO A 1 87 ? -17.639 -10.386 18.911 1.00 53.94 87 PRO A CA 1
ATOM 656 C C . PRO A 1 87 ? -17.336 -9.430 17.717 1.00 53.94 87 PRO A C 1
ATOM 658 O O . PRO A 1 87 ? -16.693 -8.403 17.915 1.00 53.94 87 PRO A O 1
ATOM 661 N N . THR A 1 88 ? -17.764 -9.712 16.477 1.00 56.69 88 THR A N 1
ATOM 662 C CA . THR A 1 88 ? -17.443 -8.946 15.245 1.00 56.69 88 THR A CA 1
ATOM 663 C C . THR A 1 88 ? -18.345 -7.750 14.946 1.00 56.69 88 THR A C 1
ATOM 665 O O . THR A 1 88 ? -18.195 -7.166 13.874 1.00 56.69 88 THR A O 1
ATOM 668 N N . SER A 1 89 ? -19.210 -7.294 15.864 1.00 63.19 89 SER A N 1
ATOM 669 C CA . SER A 1 89 ? -19.912 -6.005 15.668 1.00 63.19 89 SER A CA 1
ATOM 670 C C . SER A 1 89 ? -18.931 -4.879 15.322 1.00 63.19 89 SER A C 1
ATOM 672 O O . SER A 1 89 ? -19.218 -4.033 14.485 1.00 63.19 89 SER A O 1
ATOM 674 N N . PHE A 1 90 ? -17.727 -4.953 15.889 1.00 70.69 90 PHE A N 1
ATOM 675 C CA . PHE A 1 90 ? -16.604 -4.085 15.576 1.00 70.69 90 PHE A CA 1
ATOM 676 C C . PHE A 1 90 ? -16.109 -4.197 14.123 1.00 70.69 90 PHE A C 1
ATOM 678 O O . PHE A 1 90 ? -15.873 -3.183 13.478 1.00 70.69 90 PHE A O 1
ATOM 685 N N . HIS A 1 91 ? -15.989 -5.410 13.573 1.00 78.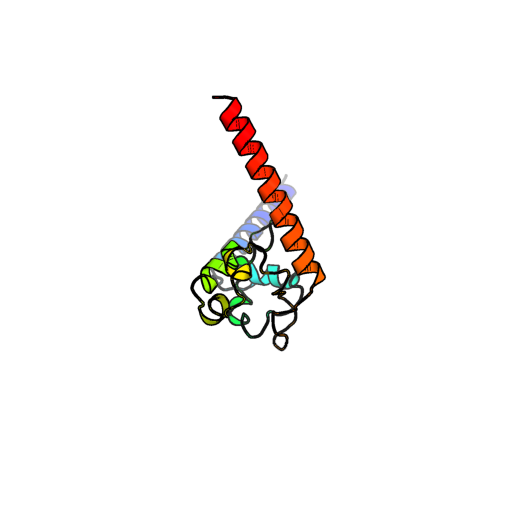81 91 HIS A N 1
ATOM 686 C CA . HIS A 1 91 ? -15.532 -5.610 12.190 1.00 78.81 91 HIS A CA 1
ATOM 687 C C . HIS A 1 91 ? -16.575 -5.170 11.152 1.00 78.81 91 HIS A C 1
ATOM 689 O O . HIS A 1 91 ? -16.216 -4.899 10.011 1.00 78.81 91 HIS A O 1
ATOM 695 N N . ALA A 1 92 ? -17.850 -5.077 11.540 1.00 72.19 92 ALA A N 1
ATOM 696 C CA . ALA A 1 92 ? -18.919 -4.600 10.667 1.00 72.19 92 ALA A CA 1
ATOM 697 C C . ALA A 1 92 ? -18.911 -3.072 10.471 1.00 72.19 92 ALA A C 1
ATOM 699 O O . ALA A 1 92 ? -19.398 -2.595 9.449 1.00 72.19 92 ALA A O 1
ATOM 700 N N . SER A 1 93 ? -18.384 -2.307 11.434 1.00 72.06 93 SER A N 1
ATOM 701 C CA . SER A 1 93 ? -18.382 -0.835 11.406 1.00 72.06 93 SER A CA 1
ATOM 702 C C . SER A 1 93 ? -16.992 -0.208 11.277 1.00 72.06 93 SER A C 1
ATOM 704 O O . SER A 1 93 ? -16.880 1.005 11.099 1.00 72.06 93 SER A O 1
ATOM 706 N N . ILE A 1 94 ? -15.921 -0.999 11.365 1.00 74.38 94 ILE A N 1
ATOM 707 C CA . ILE A 1 94 ? -14.556 -0.489 11.254 1.00 74.38 94 ILE A CA 1
ATOM 708 C C . ILE A 1 94 ? -14.126 -0.278 9.800 1.00 74.38 94 ILE A C 1
ATOM 710 O O . ILE A 1 94 ? -14.222 -1.162 8.952 1.00 74.38 94 ILE A O 1
ATOM 714 N N . SER A 1 95 ? -13.559 0.897 9.537 1.00 77.75 95 SER A N 1
ATOM 715 C CA . SER A 1 95 ? -12.967 1.282 8.252 1.00 77.75 95 SER A CA 1
ATOM 716 C C . SER A 1 95 ? -11.433 1.375 8.293 1.00 77.75 95 SER A C 1
ATOM 718 O O . SER A 1 95 ? -10.822 1.927 7.380 1.00 77.75 95 SER A O 1
ATOM 720 N N . SER A 1 96 ? -10.791 0.812 9.324 1.00 84.69 96 SER A N 1
ATOM 721 C CA . SER A 1 96 ? -9.331 0.714 9.463 1.00 84.69 96 SER A CA 1
ATOM 722 C C . SER A 1 96 ? -8.888 -0.742 9.631 1.00 84.69 96 SER A C 1
ATOM 724 O O . SER A 1 96 ? -9.027 -1.332 10.699 1.00 84.69 96 SER A O 1
ATOM 726 N N . CYS A 1 97 ? -8.366 -1.345 8.560 1.00 87.19 97 CYS A N 1
ATOM 727 C CA . CYS A 1 97 ? -7.926 -2.746 8.571 1.00 87.19 97 CYS A CA 1
ATOM 728 C C . CYS A 1 97 ? -6.448 -2.879 8.968 1.00 87.19 97 CYS A C 1
ATOM 730 O O . CYS A 1 97 ? -6.091 -3.715 9.794 1.00 87.19 97 CYS A O 1
ATOM 732 N N . GLN A 1 98 ? -5.584 -2.036 8.396 1.00 89.06 98 GLN A N 1
ATOM 733 C CA . GLN A 1 98 ? -4.123 -2.164 8.480 1.00 89.06 98 GLN A CA 1
ATOM 734 C C . GLN A 1 98 ? -3.539 -1.949 9.884 1.00 89.06 98 GLN A C 1
ATOM 736 O O . GLN A 1 98 ? -2.446 -2.432 10.169 1.00 89.06 98 GLN A O 1
ATOM 741 N N . GLU A 1 99 ? -4.252 -1.236 10.761 1.00 87.44 99 GLU A N 1
ATOM 742 C CA . GLU A 1 99 ? -3.811 -0.984 12.141 1.00 87.44 99 GLU A CA 1
ATOM 743 C C . GLU A 1 99 ? -3.713 -2.291 12.942 1.00 87.44 99 GLU A C 1
ATOM 745 O O . GLU A 1 99 ? -2.780 -2.472 13.722 1.00 87.44 99 GLU A O 1
ATOM 750 N N . CYS A 1 100 ? -4.624 -3.238 12.694 1.00 88.00 100 CYS A N 1
ATOM 751 C CA . CYS A 1 100 ? -4.603 -4.568 13.308 1.00 88.00 100 CYS A CA 1
ATOM 752 C C . CYS A 1 100 ? -4.123 -5.663 12.347 1.00 88.00 100 CYS A C 1
ATOM 754 O O . CYS A 1 100 ? -3.659 -6.709 12.800 1.00 88.00 100 CYS A O 1
ATOM 756 N N . HIS A 1 101 ? -4.184 -5.425 11.035 1.00 90.44 101 HIS A N 1
ATOM 757 C CA . HIS A 1 101 ? -3.730 -6.337 9.983 1.00 90.44 101 HIS A CA 1
ATOM 758 C C . HIS A 1 101 ? -2.551 -5.760 9.189 1.00 90.44 101 HIS A C 1
ATOM 760 O O . HIS A 1 101 ? -2.685 -5.462 8.002 1.00 90.44 101 HIS A O 1
ATOM 766 N N . PRO A 1 102 ? -1.389 -5.567 9.834 1.00 91.88 102 PRO A N 1
ATOM 767 C CA . PRO A 1 102 ? -0.220 -5.022 9.168 1.00 91.88 102 PRO A CA 1
ATOM 768 C C . PRO A 1 102 ? 0.383 -6.041 8.201 1.00 91.88 102 PRO A C 1
ATOM 770 O O . PRO A 1 102 ? 0.435 -7.237 8.495 1.00 91.88 102 PRO A O 1
ATOM 773 N N . GLU A 1 103 ? 0.905 -5.532 7.093 1.00 94.50 103 GLU A N 1
ATOM 774 C CA . GLU A 1 103 ? 1.547 -6.312 6.036 1.00 94.50 103 GLU A CA 1
ATOM 775 C C . GLU A 1 103 ? 3.032 -5.911 5.879 1.00 94.50 103 GLU A C 1
ATOM 777 O O . GLU A 1 103 ? 3.522 -5.055 6.622 1.00 94.50 103 GLU A O 1
ATOM 782 N N . HIS A 1 104 ? 3.757 -6.552 4.958 1.00 94.94 104 HIS A N 1
ATOM 783 C CA . HIS A 1 104 ? 5.194 -6.379 4.699 1.00 94.94 104 HIS A CA 1
ATOM 784 C C . HIS A 1 104 ? 6.090 -6.823 5.862 1.00 94.94 104 HIS A C 1
ATOM 786 O O . HIS A 1 104 ? 7.108 -6.202 6.176 1.00 94.94 104 HIS A O 1
ATOM 792 N N . ARG A 1 1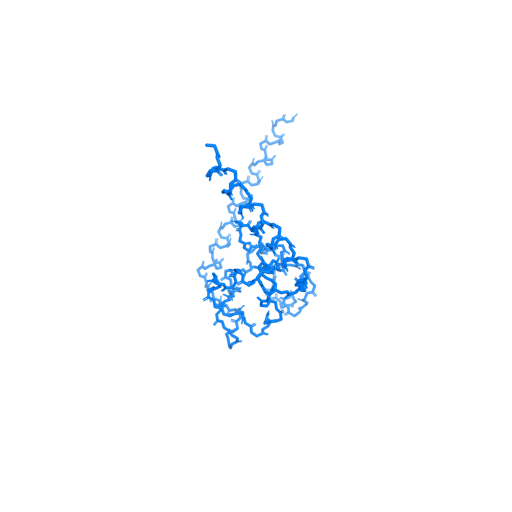05 ? 5.702 -7.902 6.552 1.00 94.25 105 ARG A N 1
ATOM 793 C CA . ARG A 1 105 ? 6.477 -8.473 7.672 1.00 94.25 105 ARG A CA 1
ATOM 794 C C . ARG A 1 105 ? 7.152 -9.800 7.333 1.00 94.25 105 ARG A C 1
ATOM 796 O O . ARG A 1 105 ? 7.856 -10.346 8.180 1.00 94.25 105 ARG A O 1
ATOM 803 N N . GLY A 1 106 ? 6.984 -10.284 6.109 1.00 93.62 106 GLY A N 1
ATOM 804 C CA . GLY A 1 106 ? 7.518 -11.551 5.640 1.00 93.62 106 GLY A CA 1
ATOM 805 C C . GLY A 1 106 ? 6.515 -12.698 5.697 1.00 93.62 106 GLY A C 1
ATOM 806 O O . GLY A 1 106 ? 5.526 -12.667 6.430 1.00 93.62 106 GLY A O 1
ATOM 807 N N . LEU A 1 107 ? 6.830 -13.741 4.932 1.00 93.00 107 LEU A N 1
ATOM 808 C CA . LEU A 1 107 ? 5.953 -14.881 4.657 1.00 93.00 107 LEU A CA 1
ATOM 809 C C . LEU A 1 107 ? 5.473 -15.604 5.925 1.00 93.00 107 LEU A C 1
ATOM 811 O O . LEU A 1 107 ? 4.307 -15.984 6.011 1.00 93.00 107 LEU A O 1
ATOM 815 N N . ASP A 1 108 ? 6.349 -15.753 6.919 1.00 92.56 108 ASP A N 1
ATOM 816 C CA . ASP A 1 108 ? 6.070 -16.519 8.141 1.00 92.56 108 ASP A CA 1
ATOM 817 C C . ASP A 1 108 ? 5.276 -15.731 9.197 1.00 92.56 108 ASP A C 1
ATOM 819 O O . ASP A 1 108 ? 4.853 -16.287 10.215 1.00 92.56 108 ASP A O 1
ATOM 823 N N . GLN A 1 109 ? 5.061 -14.431 8.980 1.00 91.75 109 GLN A N 1
ATOM 824 C CA . GLN A 1 109 ? 4.341 -13.575 9.914 1.00 91.75 109 GLN A CA 1
ATOM 825 C C . GLN A 1 109 ? 2.863 -13.524 9.543 1.00 91.75 109 GLN A C 1
ATOM 827 O O . GLN A 1 109 ? 2.482 -13.192 8.421 1.00 91.75 109 GLN A O 1
ATOM 832 N N . ARG A 1 110 ? 1.995 -13.807 10.518 1.00 90.00 110 ARG A N 1
ATOM 833 C CA . ARG A 1 110 ? 0.554 -13.611 10.330 1.00 90.00 110 ARG A CA 1
ATOM 834 C C . ARG A 1 110 ? 0.274 -12.105 10.259 1.00 90.00 110 ARG A C 1
ATOM 836 O O . ARG A 1 110 ? 0.737 -11.387 11.151 1.00 90.00 110 ARG A O 1
ATOM 843 N N . PRO A 1 111 ? -0.520 -11.623 9.285 1.00 90.00 111 PRO A N 1
ATOM 844 C CA . PRO A 1 111 ? -0.878 -10.212 9.165 1.00 90.00 111 PRO A CA 1
ATOM 845 C C . PRO A 1 111 ? -1.984 -9.885 10.173 1.00 90.00 111 PRO A C 1
ATOM 847 O O . PRO A 1 111 ? -3.119 -9.563 9.834 1.00 90.00 111 PRO A O 1
ATOM 850 N N . THR A 1 112 ? -1.717 -10.122 11.453 1.00 88.94 112 THR A N 1
ATOM 851 C CA . THR A 1 112 ? -2.635 -9.846 12.555 1.00 88.94 112 THR A CA 1
ATOM 852 C C . THR A 1 112 ? -1.811 -9.541 13.791 1.00 88.94 112 THR A C 1
ATOM 854 O O . THR A 1 112 ? -1.030 -10.371 14.255 1.00 88.94 112 THR A O 1
ATOM 857 N N . ASN A 1 113 ? -1.980 -8.342 14.327 1.00 87.06 113 ASN A N 1
ATOM 858 C CA . ASN A 1 113 ? -1.344 -7.891 15.548 1.00 87.06 113 ASN A CA 1
ATOM 859 C C . ASN A 1 113 ? -2.373 -7.091 16.353 1.00 87.06 113 ASN A C 1
ATOM 861 O O . ASN A 1 113 ? -2.796 -6.016 15.939 1.00 87.06 113 ASN A O 1
ATOM 865 N N . MET A 1 114 ? -2.812 -7.655 17.479 1.00 80.94 114 MET A N 1
ATOM 866 C CA . MET A 1 114 ? -3.806 -7.017 18.339 1.00 80.94 114 MET A CA 1
ATOM 867 C C . MET A 1 114 ? -3.131 -6.023 19.280 1.00 80.94 114 MET A C 1
ATOM 869 O O . MET A 1 114 ? -2.596 -6.407 20.323 1.00 80.94 114 MET A O 1
ATOM 873 N N . GLU A 1 115 ? -3.212 -4.741 18.933 1.00 81.25 115 GLU A N 1
ATOM 874 C CA . GLU A 1 115 ? -2.801 -3.638 19.794 1.00 81.25 115 GLU A CA 1
ATOM 875 C C . GLU A 1 115 ? -4.029 -2.952 20.417 1.00 81.25 115 GLU A C 1
ATOM 877 O O . GLU A 1 115 ? -4.875 -2.381 19.730 1.00 81.25 115 GLU A O 1
ATOM 882 N N . HIS A 1 116 ? -4.136 -2.995 21.745 1.00 85.12 116 HIS A N 1
ATOM 883 C CA . HIS A 1 116 ? -5.303 -2.459 22.455 1.00 85.12 116 HIS A CA 1
ATOM 884 C C . HIS A 1 116 ? -5.375 -0.924 22.415 1.00 85.12 116 HIS A C 1
ATOM 886 O O . HIS A 1 116 ? -6.466 -0.360 22.459 1.00 85.12 116 HIS A O 1
ATOM 892 N N . SER A 1 117 ? -4.234 -0.242 22.309 1.00 88.50 117 SER A N 1
ATOM 893 C CA . SER A 1 117 ? -4.171 1.214 22.144 1.00 88.50 117 SER A CA 1
ATOM 894 C C . SER A 1 117 ? -4.717 1.654 20.791 1.00 88.50 117 SER A C 1
ATOM 896 O O . SER A 1 117 ? -5.513 2.590 20.753 1.00 88.50 117 SER A O 1
ATOM 898 N N . ALA A 1 118 ? -4.359 0.955 19.708 1.00 85.44 118 ALA A N 1
ATOM 899 C CA . ALA A 1 118 ? -4.918 1.211 18.382 1.00 85.44 118 ALA A CA 1
ATOM 900 C C . ALA A 1 118 ? -6.444 1.037 18.392 1.00 85.44 118 ALA A C 1
ATOM 902 O O . ALA A 1 118 ? -7.171 1.939 17.984 1.00 85.44 118 ALA A O 1
ATOM 903 N N . LEU A 1 119 ? -6.939 -0.061 18.978 1.00 84.81 119 LEU A N 1
ATOM 904 C CA . LEU A 1 119 ? -8.376 -0.299 19.154 1.00 84.81 119 LEU A CA 1
ATOM 905 C C . LEU A 1 119 ? -9.076 0.864 19.877 1.00 84.81 119 LEU A C 1
ATOM 907 O O . LEU A 1 119 ? -10.087 1.377 19.398 1.00 84.81 119 LEU A O 1
ATOM 911 N N . ALA A 1 120 ? -8.535 1.299 21.018 1.00 88.81 120 ALA A N 1
ATOM 912 C CA . ALA A 1 120 ? -9.100 2.412 21.775 1.00 88.81 120 ALA A CA 1
ATOM 913 C C . ALA A 1 120 ? -9.080 3.724 20.971 1.00 88.81 120 ALA A C 1
ATOM 915 O O . ALA A 1 120 ? -10.054 4.474 20.987 1.00 88.81 120 ALA A O 1
ATOM 916 N N . GLN A 1 121 ? -7.999 3.991 20.235 1.00 89.06 121 GLN A N 1
ATOM 917 C CA . GLN A 1 121 ? -7.865 5.189 19.409 1.00 89.06 121 GLN A CA 1
ATOM 918 C C . GLN A 1 121 ? -8.834 5.197 18.221 1.00 89.06 121 GLN A C 1
ATOM 920 O O . GLN A 1 121 ? -9.350 6.255 17.865 1.00 89.06 121 GLN A O 1
ATOM 925 N N . ILE A 1 122 ? -9.100 4.042 17.608 1.00 86.69 122 ILE A N 1
ATOM 926 C CA . ILE A 1 122 ? -10.127 3.910 16.569 1.00 86.69 122 ILE A CA 1
ATOM 927 C C . ILE A 1 122 ? -11.505 4.226 17.154 1.00 86.69 122 ILE A C 1
ATOM 929 O O . ILE A 1 122 ? -12.212 5.063 16.600 1.00 86.69 122 ILE A O 1
ATOM 933 N N . GLY A 1 123 ? -11.854 3.628 18.298 1.00 86.06 123 GLY A N 1
ATOM 934 C CA . GLY A 1 123 ? -13.142 3.881 18.949 1.00 86.06 123 GLY A CA 1
ATOM 935 C C . GLY A 1 123 ? -13.347 5.355 19.313 1.00 86.06 123 GLY A C 1
ATOM 936 O O . GLY A 1 123 ? -14.415 5.906 19.073 1.00 86.06 123 GLY A O 1
ATOM 937 N N . LEU A 1 124 ? -12.310 6.028 19.823 1.00 88.94 124 LEU A N 1
ATOM 938 C CA . LEU A 1 124 ? -12.367 7.464 20.122 1.00 88.94 124 LEU A CA 1
ATOM 939 C C . LEU A 1 124 ? -12.558 8.329 18.867 1.00 88.94 124 LEU A C 1
ATOM 941 O O . LEU A 1 124 ? -13.285 9.316 18.929 1.00 88.94 124 LEU A O 1
ATOM 945 N N . ARG A 1 125 ? -11.927 7.970 17.740 1.00 88.50 125 ARG A N 1
ATOM 946 C CA . ARG A 1 125 ? -12.130 8.670 16.461 1.00 88.50 125 ARG A CA 1
ATOM 947 C C . ARG A 1 125 ? -13.558 8.504 15.951 1.00 88.50 125 ARG A C 1
ATOM 949 O O . ARG A 1 125 ? -14.166 9.498 15.589 1.00 88.50 125 ARG A O 1
ATOM 956 N N . GLN A 1 126 ? -14.100 7.287 16.002 1.00 85.00 126 GLN A N 1
ATOM 957 C CA . GLN A 1 126 ? -15.480 7.024 15.580 1.00 85.00 126 GLN A CA 1
ATOM 958 C C . GLN A 1 126 ? -16.488 7.852 16.384 1.00 85.00 126 GLN A C 1
ATOM 960 O O . GLN A 1 126 ? -17.348 8.491 15.795 1.00 85.00 126 GLN A O 1
ATOM 965 N N . LEU A 1 127 ? -16.333 7.918 17.711 1.00 86.69 127 LEU A N 1
ATOM 966 C CA . LEU A 1 127 ? -17.199 8.752 18.551 1.00 86.69 127 LEU A CA 1
ATOM 967 C C . LEU A 1 127 ? -17.113 10.242 18.182 1.00 86.69 127 LEU A C 1
ATOM 969 O O . LEU A 1 127 ? -18.135 10.918 18.147 1.00 86.69 127 LEU A O 1
ATOM 973 N N . ALA A 1 128 ? -15.911 10.749 17.897 1.00 88.25 128 ALA A N 1
ATOM 974 C CA . ALA A 1 128 ? -15.724 12.141 17.491 1.00 88.25 128 ALA A CA 1
ATOM 975 C C . ALA A 1 128 ? -16.332 12.437 16.106 1.00 88.25 128 ALA A C 1
ATOM 977 O O . ALA A 1 128 ? -16.907 13.507 15.904 1.00 88.25 128 ALA A O 1
ATOM 978 N N . ASP A 1 129 ? -16.219 11.498 15.165 1.00 85.88 129 ASP A N 1
ATOM 979 C CA . ASP A 1 129 ? -16.805 11.613 13.826 1.00 85.88 129 ASP A CA 1
ATOM 980 C C . ASP A 1 129 ? -18.345 11.579 13.888 1.00 85.88 129 ASP A C 1
ATOM 982 O O . ASP A 1 129 ? -19.006 12.375 13.216 1.00 85.88 129 ASP A O 1
ATOM 986 N N . ASP A 1 130 ? -18.915 10.721 14.742 1.00 84.94 130 ASP A N 1
ATOM 987 C CA . ASP A 1 130 ? -20.359 10.645 14.990 1.00 84.94 130 ASP A CA 1
ATOM 988 C C . ASP A 1 130 ? -20.890 11.961 15.596 1.00 84.94 130 ASP A C 1
ATOM 990 O O . ASP A 1 130 ? -21.874 12.521 15.107 1.00 84.94 130 ASP A O 1
ATOM 994 N N . GLU A 1 131 ? -20.198 12.519 16.600 1.00 87.38 131 GLU A N 1
ATOM 995 C CA . GLU A 1 131 ? -20.533 13.829 17.185 1.00 87.38 131 GLU A CA 1
ATOM 996 C C . GLU A 1 131 ? -20.474 14.964 16.146 1.00 87.38 131 GLU A C 1
ATOM 998 O O . GLU A 1 131 ? -21.340 15.849 16.123 1.00 87.38 131 GLU A O 1
ATOM 1003 N N . ALA A 1 132 ? -19.466 14.950 15.267 1.00 83.00 132 ALA A N 1
ATOM 1004 C CA . ALA A 1 132 ? -19.325 15.940 14.206 1.00 83.00 132 ALA A CA 1
ATOM 1005 C C . ALA A 1 132 ? -20.482 15.849 13.197 1.00 83.00 132 ALA A C 1
ATOM 1007 O O . ALA A 1 132 ? -21.121 16.868 12.916 1.00 83.00 132 ALA A O 1
ATOM 1008 N N . SER A 1 133 ? -20.803 14.643 12.724 1.00 82.31 133 SER A N 1
ATOM 1009 C CA . SER A 1 133 ? -21.922 14.382 11.807 1.00 82.31 133 SER A CA 1
ATOM 1010 C C . SER A 1 133 ? -23.263 14.847 12.388 1.00 82.31 133 SER A C 1
ATOM 1012 O O . SER A 1 133 ? -24.041 15.534 11.715 1.00 82.31 133 SER A O 1
ATOM 1014 N N . ASP A 1 134 ? -23.526 14.543 13.661 1.00 83.94 134 ASP A N 1
ATOM 1015 C CA . ASP A 1 134 ? -24.753 14.963 14.340 1.00 83.94 134 ASP A CA 1
ATOM 1016 C C . ASP A 1 134 ? -24.871 16.491 14.395 1.00 83.94 134 ASP A C 1
ATOM 1018 O O . ASP A 1 134 ? -25.938 17.049 14.109 1.00 83.94 134 ASP A O 1
ATOM 1022 N N . SER A 1 135 ? -23.766 17.189 14.673 1.00 83.81 135 SER A N 1
ATOM 1023 C CA . SER A 1 135 ? -23.736 18.654 14.694 1.00 83.81 135 SER A CA 1
ATOM 1024 C C . SER A 1 135 ? -24.011 19.276 13.314 1.00 83.81 135 SER A C 1
ATOM 1026 O O . SER A 1 135 ? -24.788 20.231 13.204 1.00 83.81 135 SER A O 1
ATOM 1028 N N . GLU A 1 136 ? -23.451 18.710 12.240 1.00 75.44 136 GLU A N 1
ATOM 1029 C CA . GLU A 1 136 ? -23.681 19.157 10.860 1.00 75.44 136 GLU A CA 1
ATOM 1030 C C . GLU A 1 136 ? -25.129 18.920 10.416 1.00 75.44 136 GLU A C 1
ATOM 1032 O O . GLU A 1 136 ? -25.739 19.774 9.755 1.00 75.44 136 GLU A O 1
ATOM 1037 N N . SER A 1 137 ? -25.706 17.786 10.820 1.00 80.69 137 SER A N 1
ATOM 1038 C CA . SER A 1 137 ? -27.100 17.450 10.539 1.00 80.69 137 SER A CA 1
ATOM 1039 C C . SER A 1 137 ? -28.063 18.439 11.211 1.00 80.69 137 SER A C 1
ATOM 1041 O O . SER A 1 137 ? -28.969 18.963 10.555 1.00 80.69 137 SER A O 1
ATOM 1043 N N . GLN A 1 138 ? -27.816 18.799 12.477 1.00 79.56 138 GLN A N 1
ATOM 1044 C CA . GLN A 1 138 ? -28.607 19.791 13.211 1.00 79.56 138 GLN A CA 1
ATOM 1045 C C . GLN A 1 138 ? -28.475 21.195 12.613 1.00 79.56 138 GLN A C 1
ATOM 1047 O O . GLN A 1 138 ? -29.471 21.907 12.471 1.00 79.56 138 GLN A O 1
ATOM 1052 N N . LEU A 1 139 ? -27.264 21.595 12.218 1.00 81.81 139 LEU A N 1
ATOM 1053 C CA . LEU A 1 139 ? -27.020 22.886 11.569 1.00 81.81 139 LEU A CA 1
ATOM 1054 C C . LEU A 1 139 ? -27.730 22.996 10.216 1.00 81.81 139 LEU A C 1
ATOM 1056 O O . LEU A 1 139 ? -28.197 24.075 9.854 1.00 81.81 139 LEU A O 1
ATOM 1060 N N . THR A 1 140 ? -27.819 21.894 9.473 1.00 81.00 140 THR A N 1
ATOM 1061 C CA . THR A 1 140 ? -28.539 21.836 8.196 1.00 81.00 140 THR A CA 1
ATOM 1062 C C . THR A 1 140 ? -30.052 21.872 8.412 1.00 81.00 140 THR A C 1
ATOM 1064 O O . THR A 1 140 ? -30.741 22.625 7.728 1.00 81.00 140 THR A O 1
ATOM 1067 N N . ALA A 1 141 ? -30.566 21.144 9.408 1.00 76.56 141 ALA A N 1
ATOM 1068 C CA . ALA A 1 141 ? -31.983 21.159 9.775 1.00 76.56 141 ALA A CA 1
ATOM 1069 C C . ALA A 1 141 ? -32.467 22.538 10.259 1.00 76.56 141 ALA A C 1
ATOM 1071 O O . ALA A 1 141 ? -33.615 22.892 10.022 1.00 76.56 141 ALA A O 1
ATOM 1072 N N . MET A 1 142 ? -31.600 23.334 10.896 1.00 75.56 142 MET A N 1
ATOM 1073 C CA . MET A 1 142 ? -31.931 24.685 11.374 1.00 75.56 142 MET A CA 1
ATOM 1074 C C . MET A 1 142 ? -31.798 25.783 10.299 1.00 75.56 142 MET A C 1
ATOM 1076 O O . MET A 1 142 ? -32.151 26.936 10.544 1.00 75.56 142 MET A O 1
ATOM 1080 N N . ARG A 1 143 ? -31.266 25.451 9.115 1.00 75.00 143 ARG A N 1
ATOM 1081 C CA . ARG A 1 143 ? -31.152 26.359 7.956 1.00 75.00 143 ARG A CA 1
ATOM 1082 C C . ARG A 1 143 ? -32.306 26.217 6.954 1.00 75.00 143 ARG A C 1
ATOM 1084 O O . ARG A 1 143 ? -32.340 26.983 5.990 1.00 75.00 143 ARG A O 1
ATOM 1091 N N . LEU A 1 144 ? -33.201 25.253 7.169 1.00 58.72 144 LEU A N 1
ATOM 1092 C CA . LEU A 1 144 ? -34.442 25.029 6.417 1.00 58.72 144 LEU A CA 1
ATOM 1093 C C . LEU A 1 144 ? -35.634 25.625 7.174 1.00 58.72 144 LEU A C 1
ATOM 1095 O O . LEU A 1 144 ? -36.566 26.094 6.485 1.00 58.72 144 LEU A O 1
#

pLDDT: mean 85.2, std 9.74, range [51.56, 96.25]

Foldseek 3Di:
DVVVVVVVVVVVVVVVVVVVVVVPDDCPDLVNQPLSVVVVVQLAAWELVCNVCSSPLVLAQDPPPGGFLVSVCVPCVPVCVQQVDVVNPVVVPDSDDCLQQPTRPDHHDGSGDDDVVSVVVSVVVVVVVVVVVVVVVVVVVVVD